Protein AF-A0A957W9S4-F1 (afdb_monomer_lite)

pLDDT: mean 78.07, std 17.8, range [33.91, 98.12]

Foldseek 3Di:
DDPVVLLVVLVVVCVVVPQDQDPDDDDDDPDPDWRWHKSDQDPQQWTKIWTWADDDPPDIDTFKMKTFGPNDDADLVCLQVVQVVVQVVCQVPVPPDPFRKDFDDDDSPQSKTKIKGVPFDADPVNQKTKMWMWMFGPPPHTMIMIGIDIDGD

Radius of gyration: 16.64 Å; chains: 1; bounding box: 40×34×49 Å

Secondary structure (DSSP, 8-state):
--HHHHHHHHHHHHHHH--------SS---STT-EEEEEPPPTTSEEEEEEEE---SS--EEEEEEEEESS----TTTHHHHHHHHHHHHHHH-TTSSS-EEEEEEETTTTEEEEEESSPEE-TTSSEEEEEEEEEE-SSS-EEEEEEEEEE-

Sequence (153 aa):
MNIREQMIEQLNQFAANGPQRVEAGEQDSPEPGYLVGVLSETNEGVGASLDLADYDRFSVALRHLDVFDKQANIEADEVKAFLQKNAETIVEKLTYLEEPLELLELDPTEGVAMMRSNPPMSKADESEVTYWEVLLRTSPHPNVNLTRYHWTA

Structure (mmCIF, N/CA/C/O backbone):
data_AF-A0A957W9S4-F1
#
_entry.id   AF-A0A957W9S4-F1
#
loop_
_atom_site.group_PDB
_atom_site.id
_atom_site.type_symbol
_atom_site.label_atom_id
_atom_site.label_alt_id
_atom_site.label_comp_id
_atom_site.label_asym_id
_atom_site.label_entity_id
_atom_site.label_seq_id
_atom_site.pdbx_PDB_ins_code
_atom_site.Cartn_x
_atom_site.Cartn_y
_atom_site.Cartn_z
_atom_site.occupancy
_atom_site.B_iso_or_equiv
_atom_site.auth_seq_id
_atom_site.auth_comp_id
_atom_site.auth_asym_id
_atom_site.auth_atom_id
_atom_site.pdbx_PDB_model_num
ATOM 1 N N . MET A 1 1 ? 12.430 -6.067 23.192 1.00 55.66 1 MET A N 1
ATOM 2 C CA . MET A 1 1 ? 12.666 -5.832 21.758 1.00 55.66 1 MET A CA 1
ATOM 3 C C . MET A 1 1 ? 11.437 -5.132 21.220 1.00 55.66 1 MET A C 1
ATOM 5 O O . MET A 1 1 ? 10.339 -5.551 21.562 1.00 55.66 1 MET A O 1
ATOM 9 N N . ASN A 1 2 ? 11.611 -4.019 20.519 1.00 70.31 2 ASN A N 1
ATOM 10 C CA . ASN A 1 2 ? 10.511 -3.268 19.909 1.00 70.31 2 ASN A CA 1
ATOM 11 C C . ASN A 1 2 ? 10.026 -4.015 18.643 1.00 70.31 2 ASN A C 1
ATOM 13 O O . ASN A 1 2 ? 10.830 -4.652 17.968 1.00 70.31 2 ASN A O 1
ATOM 17 N N . ILE A 1 3 ? 8.732 -3.937 18.312 1.00 64.00 3 ILE A N 1
ATOM 18 C CA . ILE A 1 3 ? 8.102 -4.595 17.145 1.00 64.00 3 ILE A CA 1
ATOM 19 C C . ILE A 1 3 ? 8.866 -4.357 15.838 1.00 64.00 3 ILE A C 1
ATOM 21 O O . ILE A 1 3 ? 9.096 -5.285 15.070 1.00 64.00 3 ILE A O 1
ATOM 25 N N . ARG A 1 4 ? 9.336 -3.130 15.611 1.00 63.50 4 ARG A N 1
ATOM 26 C CA . ARG A 1 4 ? 10.172 -2.762 14.466 1.00 63.50 4 ARG A CA 1
ATOM 27 C C . ARG A 1 4 ? 11.456 -3.586 14.407 1.00 63.50 4 ARG A C 1
ATOM 29 O O . ARG A 1 4 ? 11.846 -4.016 13.331 1.00 63.50 4 ARG A O 1
ATOM 36 N N . GLU A 1 5 ? 12.124 -3.781 15.541 1.00 65.75 5 GLU A N 1
ATOM 37 C CA . GLU A 1 5 ? 13.362 -4.568 15.611 1.00 65.75 5 GLU A CA 1
ATOM 38 C C . GLU A 1 5 ? 13.078 -6.039 15.298 1.00 65.75 5 GLU A C 1
ATOM 40 O O . GLU A 1 5 ? 13.814 -6.644 14.525 1.00 65.75 5 GLU A O 1
ATOM 45 N N . GLN A 1 6 ? 11.964 -6.574 15.811 1.00 65.38 6 GLN A N 1
ATOM 46 C CA . GLN A 1 6 ? 11.521 -7.939 15.534 1.00 65.38 6 GLN A CA 1
ATOM 47 C C . GLN A 1 6 ? 11.190 -8.152 14.050 1.00 65.38 6 GLN A C 1
ATOM 49 O O . GLN A 1 6 ? 11.641 -9.130 13.458 1.00 65.38 6 GLN A O 1
ATOM 54 N N . MET A 1 7 ? 10.457 -7.225 13.425 1.00 64.06 7 MET A N 1
ATOM 55 C CA . MET A 1 7 ? 10.137 -7.297 11.995 1.00 64.06 7 MET A CA 1
ATOM 56 C C . MET A 1 7 ? 11.391 -7.172 11.124 1.00 64.06 7 MET A C 1
ATOM 58 O O . MET A 1 7 ? 11.544 -7.920 10.162 1.00 64.06 7 MET A O 1
ATOM 62 N N . ILE A 1 8 ? 12.315 -6.265 11.464 1.00 65.88 8 ILE A N 1
ATOM 63 C CA . ILE A 1 8 ? 13.594 -6.128 10.748 1.00 65.88 8 ILE A CA 1
ATOM 64 C C . ILE A 1 8 ? 14.422 -7.410 10.878 1.00 65.88 8 ILE A C 1
ATOM 66 O O . ILE A 1 8 ? 15.014 -7.858 9.900 1.00 65.88 8 ILE A O 1
ATOM 70 N N . GLU A 1 9 ? 14.465 -8.022 12.061 1.00 68.12 9 GLU A N 1
ATOM 71 C CA . GLU A 1 9 ? 15.167 -9.287 12.264 1.00 68.12 9 GLU A CA 1
ATOM 72 C C . GLU A 1 9 ? 14.559 -10.415 11.423 1.00 68.12 9 GLU A C 1
ATOM 74 O O . GLU A 1 9 ? 15.297 -11.147 10.767 1.00 68.12 9 GLU A O 1
ATOM 79 N N . GLN A 1 10 ? 13.231 -10.508 11.353 1.00 66.81 10 GLN A N 1
ATOM 80 C CA . GLN A 1 10 ? 12.545 -11.489 10.510 1.00 66.81 10 GLN A CA 1
ATOM 81 C C . GLN A 1 10 ? 12.783 -11.255 9.018 1.00 66.81 10 GLN A C 1
ATOM 83 O O . GLN A 1 10 ? 13.058 -12.208 8.294 1.00 66.81 10 GLN A O 1
ATOM 88 N N . LEU A 1 11 ? 12.764 -9.999 8.563 1.00 66.69 11 LEU A N 1
ATOM 89 C CA . LEU A 1 11 ? 13.121 -9.633 7.191 1.00 66.69 11 LEU A CA 1
ATOM 90 C C . LEU A 1 11 ? 14.573 -10.003 6.866 1.00 66.69 11 LEU A C 1
ATOM 92 O O . LEU A 1 11 ? 14.850 -10.540 5.797 1.00 66.69 11 LEU A O 1
ATOM 96 N N . ASN A 1 12 ? 15.502 -9.774 7.796 1.00 64.62 12 ASN A N 1
ATOM 97 C CA . ASN A 1 12 ? 16.902 -10.157 7.624 1.00 64.62 12 ASN A CA 1
ATOM 98 C C . ASN A 1 12 ? 17.079 -11.681 7.595 1.00 64.62 12 ASN A C 1
ATOM 100 O O . ASN A 1 12 ? 17.851 -12.191 6.786 1.00 64.62 12 ASN A O 1
ATOM 104 N N . GLN A 1 13 ? 16.357 -12.421 8.441 1.00 66.44 13 GLN A N 1
ATOM 105 C CA . GLN A 1 13 ? 16.358 -13.886 8.423 1.00 66.44 13 GLN A CA 1
ATOM 106 C C . GLN A 1 13 ? 15.756 -14.436 7.126 1.00 66.44 13 GLN A C 1
ATOM 108 O O . GLN A 1 13 ? 16.294 -15.391 6.569 1.00 66.44 13 GLN A O 1
ATOM 113 N N . PHE A 1 14 ? 14.688 -13.818 6.625 1.00 63.66 14 PHE A N 1
ATOM 114 C CA . PHE A 1 14 ? 14.079 -14.135 5.337 1.00 63.66 14 PHE A CA 1
ATOM 115 C C . PHE A 1 14 ? 15.047 -13.873 4.176 1.00 63.66 14 PHE A C 1
ATOM 117 O O . PHE A 1 14 ? 15.238 -14.732 3.320 1.00 63.66 14 PHE A O 1
ATOM 124 N N . ALA A 1 15 ? 15.729 -12.725 4.176 1.00 65.50 15 ALA A N 1
ATOM 125 C CA . ALA A 1 15 ? 16.726 -12.387 3.164 1.00 65.50 15 ALA A CA 1
ATOM 126 C C . ALA A 1 15 ? 17.946 -13.327 3.201 1.00 65.50 15 ALA A C 1
ATOM 128 O O . ALA A 1 15 ? 18.480 -13.688 2.155 1.00 65.50 15 ALA A O 1
ATOM 129 N N . ALA A 1 16 ? 18.387 -13.739 4.395 1.00 64.69 16 ALA A N 1
ATOM 130 C CA . ALA A 1 16 ? 19.557 -14.599 4.566 1.00 64.69 16 ALA A CA 1
ATOM 131 C C . ALA A 1 16 ? 19.287 -16.073 4.225 1.00 64.69 16 ALA A C 1
ATOM 133 O O . ALA A 1 16 ? 20.152 -16.740 3.659 1.00 64.69 16 ALA A O 1
ATOM 134 N N . ASN A 1 17 ? 18.109 -16.590 4.583 1.00 65.31 17 ASN A N 1
ATOM 135 C CA . ASN A 1 17 ? 17.773 -18.010 4.437 1.00 65.31 17 ASN A CA 1
ATOM 136 C C . ASN A 1 17 ? 16.910 -18.306 3.204 1.00 65.31 17 ASN A C 1
ATOM 138 O O . ASN A 1 17 ? 16.648 -19.472 2.903 1.00 65.31 17 ASN A O 1
ATOM 142 N N . GLY A 1 18 ? 16.479 -17.262 2.495 1.00 55.25 18 GLY A N 1
ATOM 143 C CA . GLY A 1 18 ? 15.443 -17.355 1.483 1.00 55.25 18 GLY A CA 1
ATOM 144 C C . GLY A 1 18 ? 14.050 -17.535 2.103 1.00 55.25 18 GLY A C 1
ATOM 145 O O . GLY A 1 18 ? 13.907 -17.770 3.308 1.00 55.25 18 GLY A O 1
ATOM 146 N N . PRO A 1 19 ? 12.999 -17.422 1.283 1.00 53.84 19 PRO A N 1
ATOM 147 C CA . PRO A 1 19 ? 11.631 -17.587 1.738 1.00 53.84 19 PRO A CA 1
ATOM 148 C C . PRO A 1 19 ? 11.405 -18.991 2.298 1.00 53.84 19 PRO A C 1
ATOM 150 O O . PRO A 1 19 ? 11.557 -19.998 1.605 1.00 53.84 19 PRO A O 1
ATOM 153 N N . GLN A 1 20 ? 11.017 -19.063 3.568 1.00 50.81 20 GLN A N 1
ATOM 154 C CA . GLN A 1 20 ? 10.485 -20.294 4.130 1.00 50.81 20 GLN A CA 1
ATOM 155 C C . GLN A 1 20 ? 9.050 -20.451 3.633 1.00 50.81 20 GLN A C 1
ATOM 157 O O . GLN A 1 20 ? 8.249 -19.529 3.767 1.00 50.81 20 GLN A O 1
ATOM 162 N N . ARG A 1 21 ? 8.719 -21.615 3.059 1.00 42.59 21 ARG A N 1
ATOM 163 C CA . ARG A 1 21 ? 7.320 -21.984 2.822 1.00 42.59 21 ARG A CA 1
ATOM 164 C C . ARG A 1 21 ? 6.609 -21.986 4.168 1.00 42.59 21 ARG A C 1
ATOM 166 O O . ARG A 1 21 ? 6.811 -22.898 4.966 1.00 42.59 21 ARG A O 1
ATOM 173 N N . VAL A 1 22 ? 5.792 -20.974 4.408 1.00 43.62 22 VAL A N 1
ATOM 174 C CA . VAL A 1 22 ? 4.797 -21.026 5.469 1.00 43.62 22 VAL A CA 1
ATOM 175 C C . VAL A 1 22 ? 3.640 -21.822 4.880 1.00 43.62 22 VAL A C 1
ATOM 177 O O . VAL A 1 22 ? 3.098 -21.440 3.844 1.00 43.62 22 VAL A O 1
ATOM 180 N N . GLU A 1 23 ? 3.316 -22.979 5.463 1.00 33.91 23 GLU A N 1
ATOM 181 C CA . GLU A 1 23 ? 2.048 -23.636 5.146 1.00 33.91 23 GLU A CA 1
ATOM 182 C C . GLU A 1 23 ? 0.949 -22.650 5.541 1.00 33.91 23 GLU A C 1
ATOM 184 O O . GLU A 1 23 ? 0.753 -22.368 6.724 1.00 33.91 23 GLU A O 1
ATOM 189 N N . ALA A 1 24 ? 0.324 -22.034 4.536 1.00 36.84 24 ALA A N 1
ATOM 190 C CA . ALA A 1 24 ? -0.758 -21.094 4.740 1.00 36.84 24 ALA A CA 1
ATOM 191 C C . ALA A 1 24 ? -1.851 -21.793 5.555 1.00 36.84 24 ALA A C 1
ATOM 193 O O . ALA A 1 24 ? -2.423 -22.794 5.119 1.00 36.84 24 ALA A O 1
ATOM 194 N N . GLY A 1 25 ? -2.141 -21.260 6.742 1.00 36.09 25 GLY A N 1
ATOM 195 C CA . GLY A 1 25 ? -3.461 -21.437 7.324 1.00 36.09 25 GLY A CA 1
ATOM 196 C C . GLY A 1 25 ? -4.461 -20.826 6.347 1.00 36.09 25 GLY A C 1
ATOM 197 O O . GLY A 1 25 ? -4.280 -19.679 5.955 1.00 36.09 25 GLY A O 1
ATOM 198 N N . GLU A 1 26 ? -5.421 -21.643 5.914 1.00 37.00 26 GLU A N 1
ATOM 199 C CA . GLU A 1 26 ? -6.537 -21.354 5.003 1.00 37.00 26 GLU A CA 1
ATOM 200 C C . GLU A 1 26 ? -6.814 -19.859 4.763 1.00 37.00 26 GLU A C 1
ATOM 202 O O . GLU A 1 26 ? -7.628 -19.243 5.447 1.00 37.00 26 GLU A O 1
ATOM 207 N N . GLN A 1 27 ? -6.177 -19.277 3.750 1.00 40.94 27 GLN A N 1
ATOM 208 C CA . GLN A 1 27 ? -6.684 -18.073 3.105 1.00 40.94 27 GLN A CA 1
ATOM 209 C C . GLN A 1 27 ? -6.193 -18.036 1.657 1.00 40.94 27 GLN A C 1
ATOM 211 O O . GLN A 1 27 ? -5.006 -18.224 1.389 1.00 40.94 27 GLN A O 1
ATOM 216 N N . ASP A 1 28 ? -7.164 -17.896 0.752 1.00 39.44 28 ASP A N 1
ATOM 217 C CA . ASP A 1 28 ? -7.090 -17.889 -0.712 1.00 39.44 28 ASP A CA 1
ATOM 218 C C . ASP A 1 28 ? -5.719 -17.481 -1.283 1.00 39.44 28 ASP A C 1
ATOM 220 O O . ASP A 1 28 ? -5.437 -16.308 -1.508 1.00 39.44 28 ASP A O 1
ATOM 224 N N . SER A 1 29 ? -4.853 -18.467 -1.541 1.00 41.09 29 SER A N 1
ATOM 225 C CA . SER A 1 29 ? -3.592 -18.245 -2.255 1.00 41.09 29 SER A CA 1
ATOM 226 C C . SER A 1 29 ? -3.831 -18.275 -3.770 1.00 41.09 29 SER A C 1
ATOM 228 O O . SER A 1 29 ? -4.382 -19.264 -4.270 1.00 41.09 29 SER A O 1
ATOM 230 N N . PRO A 1 30 ? -3.400 -17.251 -4.527 1.00 39.47 30 PRO A N 1
ATOM 231 C CA . PRO A 1 30 ? -3.491 -17.256 -5.979 1.00 39.47 30 PRO A CA 1
ATOM 232 C C . PRO A 1 30 ? -2.376 -18.135 -6.570 1.00 39.47 30 PRO A C 1
ATOM 234 O O . PRO A 1 30 ? -1.206 -17.836 -6.409 1.00 39.47 30 PRO A O 1
ATOM 237 N N . GLU A 1 31 ? -2.768 -19.211 -7.258 1.00 37.78 31 GLU A N 1
ATOM 238 C CA . GLU A 1 31 ? -1.985 -20.069 -8.173 1.00 37.78 31 GLU A CA 1
ATOM 239 C C . GLU A 1 31 ? -0.643 -20.715 -7.702 1.00 37.78 31 GLU A C 1
ATOM 241 O O . GLU A 1 31 ? 0.064 -20.244 -6.817 1.00 37.78 31 GLU A O 1
ATOM 246 N N . PRO A 1 32 ? -0.246 -21.874 -8.269 1.00 36.06 32 PRO A N 1
ATOM 247 C CA . PRO A 1 32 ? 1.004 -22.547 -7.907 1.00 36.06 32 PRO A CA 1
ATOM 248 C C . PRO A 1 32 ? 2.241 -21.857 -8.513 1.00 36.06 32 PRO A C 1
ATOM 250 O O . PRO A 1 32 ? 2.409 -21.832 -9.728 1.00 36.06 32 PRO A O 1
ATOM 253 N N . GLY A 1 33 ? 3.159 -21.378 -7.665 1.00 40.88 33 GLY A N 1
ATOM 254 C CA . GLY A 1 33 ? 4.449 -20.801 -8.093 1.00 40.88 33 GLY A CA 1
ATOM 255 C C . GLY A 1 33 ? 5.034 -19.732 -7.165 1.00 40.88 33 GLY A C 1
ATOM 256 O O . GLY A 1 33 ? 6.201 -19.378 -7.311 1.00 40.88 33 GLY A O 1
ATOM 257 N N . TYR A 1 34 ? 4.247 -19.265 -6.198 1.00 46.44 34 TYR A N 1
ATOM 258 C CA . TYR A 1 34 ? 4.569 -18.129 -5.337 1.00 46.44 34 TYR A CA 1
ATOM 259 C C . TYR A 1 34 ? 5.149 -18.542 -3.983 1.00 46.44 34 TYR A C 1
ATOM 261 O O . TYR A 1 34 ? 4.862 -19.623 -3.455 1.00 46.44 34 TYR A O 1
ATOM 269 N N . LEU A 1 35 ? 5.981 -17.668 -3.418 1.00 50.59 35 LEU A N 1
ATOM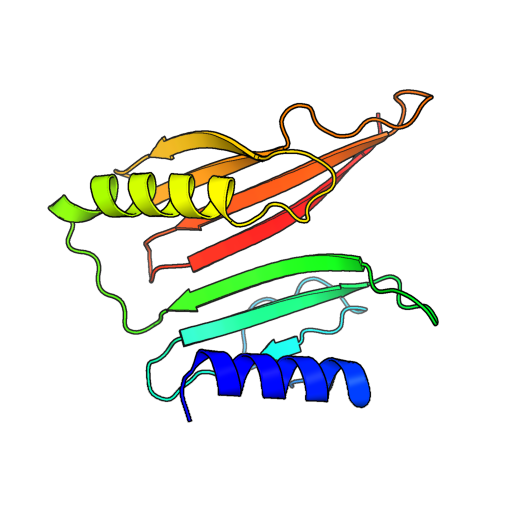 270 C CA . LEU A 1 35 ? 6.520 -17.799 -2.069 1.00 50.59 35 LEU A CA 1
ATOM 271 C C . LEU A 1 35 ? 5.907 -16.714 -1.192 1.00 50.59 35 LEU A C 1
ATOM 273 O O . LEU A 1 35 ? 6.361 -15.575 -1.180 1.00 50.59 35 LEU A O 1
ATOM 277 N N . VAL A 1 36 ? 4.881 -17.115 -0.440 1.00 53.44 36 VAL A N 1
ATOM 278 C CA . VAL A 1 36 ? 4.268 -16.284 0.593 1.00 53.44 36 VAL A CA 1
ATOM 279 C C . VAL A 1 36 ? 5.197 -16.259 1.803 1.00 53.44 36 VAL A C 1
ATOM 281 O O . VAL A 1 36 ? 5.366 -17.264 2.498 1.00 53.44 36 VAL A O 1
ATOM 284 N N . GLY A 1 37 ? 5.819 -15.110 2.052 1.00 53.91 37 GLY A N 1
ATOM 285 C CA . GLY A 1 37 ? 6.484 -14.841 3.321 1.00 53.91 37 GLY A CA 1
ATOM 286 C C . GLY A 1 37 ? 5.464 -14.298 4.313 1.00 53.91 37 GLY A C 1
ATOM 287 O O . GLY A 1 37 ? 4.936 -13.214 4.098 1.00 53.91 37 GLY A O 1
ATOM 288 N N . VAL A 1 38 ? 5.183 -15.017 5.400 1.00 54.53 38 VAL A N 1
ATOM 289 C CA . VAL A 1 38 ? 4.435 -14.452 6.534 1.00 54.53 38 VAL A CA 1
ATOM 290 C C . VAL A 1 38 ? 5.452 -13.950 7.550 1.00 54.53 38 VAL A C 1
ATOM 292 O O . VAL A 1 38 ? 6.164 -14.742 8.169 1.00 54.53 38 VAL A O 1
ATOM 295 N N . LEU A 1 39 ? 5.538 -12.634 7.720 1.00 58.25 39 LEU A N 1
ATOM 296 C CA . LEU A 1 39 ? 6.229 -12.037 8.858 1.00 58.25 39 LEU A CA 1
ATOM 297 C C . LEU A 1 39 ? 5.258 -12.133 10.035 1.00 58.25 39 LEU A C 1
ATOM 299 O O . LEU A 1 39 ? 4.141 -11.618 9.966 1.00 58.25 39 LEU A O 1
ATOM 303 N N . SER A 1 40 ? 5.649 -12.911 11.046 1.00 55.06 40 SER A N 1
ATOM 304 C CA . SER A 1 40 ? 4.747 -13.451 12.065 1.00 55.06 40 SER A CA 1
ATOM 305 C C . SER A 1 40 ? 3.846 -12.392 12.691 1.00 55.06 40 SER A C 1
ATOM 307 O O . SER A 1 40 ? 4.310 -11.300 13.019 1.00 55.06 40 SER A O 1
ATOM 309 N N . GLU A 1 41 ? 2.615 -12.794 12.989 1.00 55.53 41 GLU A N 1
ATOM 310 C CA . GLU A 1 41 ? 1.727 -12.101 13.916 1.00 55.53 41 GLU A CA 1
ATOM 311 C C . GLU A 1 41 ? 2.473 -11.824 15.229 1.00 55.53 41 GLU A C 1
ATOM 313 O O . GLU A 1 41 ? 2.962 -12.739 15.900 1.00 55.53 41 GLU A O 1
ATOM 318 N N . THR A 1 42 ? 2.633 -10.548 15.572 1.00 61.38 42 THR A N 1
ATOM 319 C CA . THR A 1 42 ? 3.099 -10.176 16.906 1.00 61.38 42 THR A CA 1
ATOM 320 C C . THR A 1 42 ? 2.022 -10.560 17.922 1.00 61.38 42 THR A C 1
ATOM 322 O O . THR A 1 42 ? 0.855 -10.746 17.578 1.00 61.38 42 THR A O 1
ATOM 325 N N . ASN A 1 43 ? 2.363 -10.605 19.212 1.00 59.59 43 ASN A N 1
ATOM 326 C CA . ASN A 1 43 ? 1.352 -10.788 20.266 1.00 59.59 43 ASN A CA 1
ATOM 327 C C . ASN A 1 43 ? 0.272 -9.675 20.272 1.00 59.59 43 ASN A C 1
ATOM 329 O O . ASN A 1 43 ? -0.720 -9.785 20.988 1.00 59.59 43 ASN A O 1
ATOM 333 N N . GLU A 1 44 ? 0.470 -8.614 19.487 1.00 65.06 44 GLU A N 1
ATOM 334 C CA . GLU A 1 44 ? -0.416 -7.461 19.330 1.00 65.06 44 GLU A CA 1
ATOM 335 C C . GLU A 1 44 ? -1.288 -7.554 18.061 1.00 65.06 44 GLU A C 1
ATOM 337 O O . GLU A 1 44 ? -1.996 -6.615 17.733 1.00 65.06 44 GLU A O 1
ATOM 342 N N . GLY A 1 45 ? -1.276 -8.683 17.338 1.00 74.94 45 GLY A N 1
ATOM 343 C CA . GLY A 1 45 ? -2.144 -8.902 16.171 1.00 74.94 45 GLY A CA 1
ATOM 344 C C . GLY A 1 45 ? -1.713 -8.168 14.898 1.00 74.94 45 GLY A C 1
ATOM 345 O O . GLY A 1 45 ? -2.425 -8.221 13.893 1.00 74.94 45 GLY A O 1
ATOM 346 N N . VAL A 1 46 ? -0.546 -7.521 14.919 1.00 79.12 46 VAL A N 1
ATOM 347 C CA . VAL A 1 46 ? 0.069 -6.890 13.747 1.00 79.12 46 VAL A CA 1
ATOM 348 C C . VAL A 1 46 ? 0.873 -7.928 12.977 1.00 79.12 46 VAL A C 1
ATOM 350 O O . VAL A 1 46 ? 1.670 -8.661 13.568 1.00 79.12 46 VAL A O 1
ATOM 353 N N . GLY A 1 47 ? 0.701 -7.974 11.661 1.00 78.12 47 GLY A N 1
ATOM 354 C CA . GLY A 1 47 ? 1.445 -8.881 10.795 1.00 78.12 47 GLY A CA 1
ATOM 355 C C . GLY A 1 47 ? 1.581 -8.355 9.374 1.00 78.12 47 GLY A C 1
ATOM 356 O O . GLY A 1 47 ? 0.988 -7.339 9.002 1.00 78.12 47 GLY A O 1
ATOM 357 N N . ALA A 1 48 ? 2.393 -9.053 8.585 1.00 78.38 48 ALA A N 1
ATOM 358 C CA . ALA A 1 48 ? 2.516 -8.783 7.163 1.00 78.38 48 ALA A CA 1
ATOM 359 C C . ALA A 1 48 ? 2.674 -10.079 6.364 1.00 78.38 48 ALA A C 1
ATOM 361 O O . ALA A 1 48 ? 3.367 -11.004 6.797 1.00 78.38 48 ALA A O 1
ATOM 362 N N . SER A 1 49 ? 2.064 -10.124 5.185 1.00 80.19 49 SER A N 1
ATOM 363 C CA . SER A 1 49 ? 2.293 -11.162 4.181 1.00 80.19 49 SER A CA 1
ATOM 364 C C . SER A 1 49 ? 2.805 -10.537 2.898 1.00 80.19 49 SER A C 1
ATOM 366 O O . SER A 1 49 ? 2.387 -9.454 2.512 1.00 80.19 49 SER A O 1
ATOM 368 N N . LEU A 1 50 ? 3.738 -11.209 2.239 1.00 78.75 50 LEU A N 1
ATOM 369 C CA . LEU A 1 50 ? 4.347 -10.721 1.009 1.00 78.75 50 LEU A CA 1
ATOM 370 C C . LEU A 1 50 ? 4.389 -11.817 -0.048 1.00 78.75 50 LEU A C 1
ATOM 372 O O . LEU A 1 50 ? 4.672 -12.971 0.274 1.00 78.75 50 LEU A O 1
ATOM 376 N N . ASP A 1 51 ? 4.133 -11.422 -1.291 1.00 79.12 51 ASP A N 1
ATOM 377 C CA . ASP A 1 51 ? 4.335 -12.226 -2.490 1.00 79.12 51 ASP A CA 1
ATOM 378 C C . ASP A 1 51 ? 5.517 -11.674 -3.284 1.00 79.12 51 ASP A C 1
ATOM 380 O O . ASP A 1 51 ? 5.617 -10.474 -3.569 1.00 79.12 51 ASP A O 1
ATOM 384 N N . LEU A 1 52 ? 6.412 -12.580 -3.645 1.00 78.81 52 LEU A N 1
ATOM 385 C CA . LEU A 1 52 ? 7.671 -12.299 -4.295 1.00 78.81 52 LEU A CA 1
ATOM 386 C C . LEU A 1 52 ? 7.865 -13.222 -5.495 1.00 78.81 52 LEU A C 1
ATOM 388 O O . LEU A 1 52 ? 7.547 -14.411 -5.459 1.00 78.81 52 LEU A O 1
ATOM 392 N N . ALA A 1 53 ? 8.474 -12.678 -6.541 1.00 76.88 53 ALA A N 1
ATOM 393 C CA . ALA A 1 53 ? 8.777 -13.391 -7.770 1.00 76.88 53 ALA A CA 1
ATOM 394 C C . ALA A 1 53 ? 10.144 -12.999 -8.335 1.00 76.88 53 ALA A C 1
ATOM 396 O O . ALA A 1 53 ? 10.822 -12.120 -7.809 1.00 76.88 53 ALA A O 1
ATOM 397 N N . ASP A 1 54 ? 10.533 -13.654 -9.431 1.00 77.31 54 ASP A N 1
ATOM 398 C CA . ASP A 1 54 ? 11.680 -13.258 -10.258 1.00 77.31 54 ASP A CA 1
ATOM 399 C C . ASP A 1 54 ? 12.988 -13.130 -9.455 1.00 77.31 54 ASP A C 1
ATOM 401 O O . ASP A 1 54 ? 13.751 -12.177 -9.586 1.00 77.31 54 ASP A O 1
ATOM 405 N N . TYR A 1 55 ? 13.231 -14.120 -8.592 1.00 77.38 55 TYR A N 1
ATOM 406 C CA . TYR A 1 55 ? 14.436 -14.214 -7.774 1.00 77.38 55 TYR A CA 1
ATOM 407 C C . TYR A 1 55 ? 15.677 -14.385 -8.649 1.00 77.38 55 TYR A C 1
ATOM 409 O O . TYR A 1 55 ? 15.802 -15.365 -9.390 1.00 77.38 55 TYR A O 1
ATOM 417 N N . ASP A 1 56 ? 16.646 -13.498 -8.479 1.00 75.44 56 ASP A N 1
ATOM 418 C CA . ASP A 1 56 ? 17.990 -13.684 -8.997 1.00 75.44 56 ASP A CA 1
ATOM 419 C C . ASP A 1 56 ? 19.041 -13.491 -7.896 1.00 75.44 56 ASP A C 1
ATOM 421 O O . ASP A 1 56 ? 18.754 -13.463 -6.698 1.00 75.44 56 ASP A O 1
ATOM 425 N N . ARG A 1 57 ? 20.314 -13.433 -8.289 1.00 73.00 57 ARG A N 1
ATOM 426 C CA . ARG A 1 57 ? 21.419 -13.276 -7.337 1.00 73.00 57 ARG A CA 1
ATOM 427 C C . ARG A 1 57 ? 21.401 -11.919 -6.616 1.00 73.00 57 ARG A C 1
ATOM 429 O O . ARG A 1 57 ? 22.055 -11.784 -5.583 1.00 73.00 57 ARG A O 1
ATOM 436 N N . PHE A 1 58 ? 20.742 -10.916 -7.183 1.00 73.94 58 PHE A N 1
ATOM 437 C CA . PHE A 1 58 ? 20.839 -9.517 -6.778 1.00 73.94 58 PHE A CA 1
ATOM 438 C C . PHE A 1 58 ? 19.509 -8.924 -6.314 1.00 73.94 58 PHE A C 1
ATOM 440 O O . PHE A 1 58 ? 19.517 -7.896 -5.641 1.00 73.94 58 PHE A O 1
ATOM 447 N N . SER A 1 59 ? 18.388 -9.538 -6.670 1.00 73.38 59 SER A N 1
ATOM 448 C CA . SER A 1 59 ? 17.070 -8.945 -6.550 1.00 73.38 59 SER A CA 1
ATOM 449 C C . SER A 1 59 ? 15.963 -9.991 -6.481 1.00 73.38 59 SER A C 1
ATOM 451 O O . SER A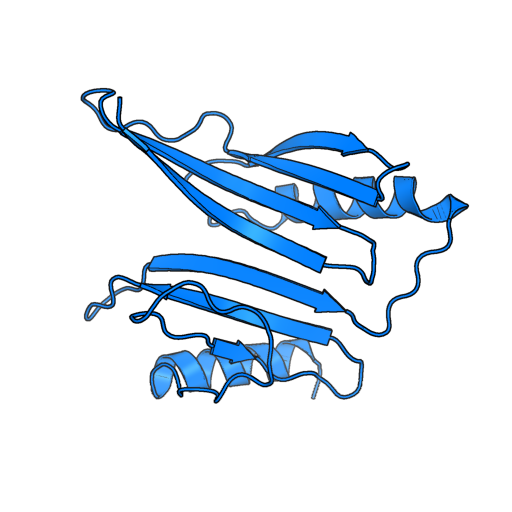 1 59 ? 16.127 -11.169 -6.798 1.00 73.38 59 SER A O 1
ATOM 453 N N . VAL A 1 60 ? 14.818 -9.510 -6.024 1.00 78.00 60 VAL A N 1
ATOM 454 C CA . VAL A 1 60 ? 13.535 -10.190 -6.056 1.00 78.00 60 VAL A CA 1
ATOM 455 C C . VAL A 1 60 ? 12.488 -9.126 -6.359 1.00 78.00 60 VAL A C 1
ATOM 457 O O . VAL A 1 60 ? 12.604 -7.993 -5.884 1.00 78.00 60 VAL A O 1
ATOM 460 N N . ALA A 1 61 ? 11.482 -9.466 -7.152 1.00 79.69 61 ALA A N 1
ATOM 461 C CA . ALA A 1 61 ? 10.368 -8.582 -7.445 1.00 79.69 61 ALA A CA 1
ATOM 462 C C . ALA A 1 61 ? 9.273 -8.763 -6.390 1.00 79.69 61 ALA A C 1
ATOM 464 O O . ALA A 1 61 ? 8.704 -9.846 -6.265 1.00 79.69 61 ALA A O 1
ATOM 465 N N . LEU A 1 62 ? 8.956 -7.701 -5.646 1.00 81.62 62 LEU A N 1
ATOM 466 C CA . LEU A 1 62 ? 7.741 -7.654 -4.833 1.00 81.62 62 LEU A CA 1
ATOM 467 C C . LEU A 1 62 ? 6.535 -7.576 -5.771 1.00 81.62 62 LEU A C 1
ATOM 469 O O . LEU A 1 62 ? 6.465 -6.674 -6.601 1.00 81.62 62 LEU A O 1
ATOM 473 N N . ARG A 1 63 ? 5.591 -8.507 -5.645 1.00 81.25 63 ARG A N 1
ATOM 474 C CA . ARG A 1 63 ? 4.316 -8.457 -6.376 1.00 81.25 63 ARG A CA 1
ATOM 475 C C . ARG A 1 63 ? 3.189 -7.951 -5.499 1.00 81.25 63 ARG A C 1
ATOM 477 O O . ARG A 1 63 ? 2.360 -7.167 -5.962 1.00 81.25 63 ARG A O 1
ATOM 484 N N . HIS A 1 64 ? 3.203 -8.379 -4.242 1.00 81.38 64 HIS A N 1
ATOM 485 C CA . HIS A 1 64 ? 2.156 -8.091 -3.281 1.00 81.38 64 HIS A CA 1
ATOM 486 C C . HIS A 1 64 ? 2.738 -7.900 -1.886 1.00 81.38 64 HIS A C 1
ATOM 488 O O . HIS A 1 64 ? 3.633 -8.641 -1.480 1.00 81.38 64 HIS A O 1
ATOM 494 N N . LEU A 1 65 ? 2.202 -6.947 -1.136 1.00 84.62 65 LEU A N 1
ATOM 495 C CA . LEU A 1 65 ? 2.444 -6.806 0.294 1.00 84.62 65 LEU A CA 1
ATOM 496 C C . LEU A 1 65 ? 1.126 -6.471 0.982 1.00 84.62 65 LEU A C 1
ATOM 498 O O . LEU A 1 65 ? 0.536 -5.434 0.700 1.00 84.62 65 LEU A O 1
ATOM 502 N N . ASP A 1 66 ? 0.731 -7.306 1.928 1.00 84.00 66 ASP A N 1
ATOM 503 C CA . ASP A 1 66 ? -0.312 -7.019 2.897 1.00 84.00 66 ASP A CA 1
ATOM 504 C C . ASP A 1 66 ? 0.311 -6.689 4.242 1.00 84.00 66 ASP A C 1
ATOM 506 O O . ASP A 1 66 ? 1.164 -7.419 4.747 1.00 84.00 66 ASP A O 1
ATOM 510 N N . VAL A 1 67 ? -0.176 -5.625 4.863 1.00 84.88 67 VAL A N 1
ATOM 511 C CA . VAL A 1 67 ? 0.088 -5.294 6.261 1.00 84.88 67 VAL A CA 1
ATOM 512 C C . VAL A 1 67 ? -1.250 -5.187 6.961 1.00 84.88 67 VAL A C 1
ATOM 514 O O . VAL A 1 67 ? -2.149 -4.520 6.459 1.00 84.88 67 VAL A O 1
ATOM 517 N N . PHE A 1 68 ? -1.402 -5.832 8.109 1.00 83.25 68 PHE A N 1
ATOM 518 C CA . PHE A 1 68 ? -2.662 -5.841 8.844 1.00 83.25 68 PHE A CA 1
ATOM 519 C C . PHE A 1 68 ? -2.446 -5.663 10.342 1.00 83.25 68 PHE A C 1
ATOM 521 O O . PHE A 1 68 ? -1.401 -6.024 10.884 1.00 83.25 68 PHE A O 1
ATOM 528 N N . ASP A 1 69 ? -3.478 -5.151 11.002 1.00 85.62 69 ASP A N 1
ATOM 529 C CA . ASP A 1 69 ? -3.594 -5.104 12.455 1.00 85.62 69 ASP A CA 1
ATOM 530 C C . ASP A 1 69 ? -4.946 -5.699 12.862 1.00 85.62 69 ASP A C 1
ATOM 532 O O . ASP A 1 69 ? -5.982 -5.058 12.719 1.00 85.62 69 ASP A O 1
ATOM 536 N N . LYS A 1 70 ? -4.941 -6.944 13.352 1.00 81.00 70 LYS A N 1
ATOM 537 C CA . LYS A 1 70 ? -6.158 -7.681 13.737 1.00 81.00 70 LYS A CA 1
ATOM 538 C C . LYS A 1 70 ? -6.801 -7.172 15.030 1.00 81.00 70 LYS A C 1
ATOM 540 O O . LYS A 1 70 ? -7.930 -7.554 15.329 1.00 81.00 70 LYS A O 1
ATOM 545 N N . GLN A 1 71 ? -6.083 -6.386 15.833 1.00 82.44 71 GLN A N 1
ATOM 546 C CA . GLN A 1 71 ? -6.582 -5.874 17.113 1.00 82.44 71 GLN A CA 1
ATOM 547 C C . GLN A 1 71 ? -7.058 -4.426 17.009 1.00 82.44 71 GLN A C 1
ATOM 549 O O . GLN A 1 71 ? -7.825 -3.979 17.865 1.00 82.44 71 GLN A O 1
ATOM 554 N N . ALA A 1 72 ? -6.643 -3.699 15.969 1.00 84.81 72 ALA A N 1
ATOM 555 C CA . ALA A 1 72 ? -7.115 -2.350 15.730 1.00 84.81 72 ALA A CA 1
ATOM 556 C C . ALA A 1 72 ? -8.630 -2.324 15.489 1.00 84.81 72 ALA A C 1
ATOM 558 O O . ALA A 1 72 ? -9.164 -2.939 14.563 1.00 84.81 72 ALA A O 1
ATOM 559 N N . ASN A 1 73 ? -9.310 -1.546 16.328 1.00 85.56 73 ASN A N 1
ATOM 560 C CA . ASN A 1 73 ? -10.710 -1.197 16.170 1.00 85.56 73 ASN A CA 1
ATOM 561 C C . ASN A 1 73 ? -10.797 0.289 15.830 1.00 85.56 73 ASN A C 1
ATOM 563 O O . ASN A 1 73 ? -10.262 1.118 16.566 1.00 85.56 73 ASN A O 1
ATOM 567 N N . ILE A 1 74 ? -11.443 0.612 14.714 1.00 89.25 74 ILE A N 1
ATOM 568 C CA . ILE A 1 74 ? -11.661 1.994 14.287 1.00 89.25 74 ILE A CA 1
ATOM 569 C C . ILE A 1 74 ? -13.134 2.303 14.494 1.00 89.25 74 ILE A C 1
ATOM 571 O O . ILE A 1 74 ? -13.996 1.657 13.897 1.00 89.25 74 ILE A O 1
ATOM 575 N N . GLU A 1 75 ? -13.415 3.301 15.323 1.00 91.00 75 GLU A N 1
ATOM 576 C CA . GLU A 1 75 ? -14.780 3.759 15.547 1.00 91.00 75 GLU A CA 1
ATOM 577 C C . GLU A 1 75 ? -15.343 4.415 14.277 1.00 91.00 75 GLU A C 1
ATOM 579 O O . GLU A 1 75 ? -14.622 5.029 13.484 1.00 91.00 75 GLU A O 1
ATOM 584 N N . ALA A 1 76 ? -16.652 4.279 14.056 1.00 88.69 76 ALA A N 1
ATOM 585 C CA . ALA A 1 76 ? -17.293 4.672 12.799 1.00 88.69 76 ALA A CA 1
ATOM 586 C C . ALA A 1 76 ? -17.104 6.162 12.446 1.00 88.69 76 ALA A C 1
ATOM 588 O O . ALA A 1 76 ? -17.005 6.519 11.272 1.00 88.69 76 ALA A O 1
ATOM 589 N N . ASP A 1 77 ? -17.040 7.040 13.446 1.00 93.31 77 ASP A N 1
ATOM 590 C CA . ASP A 1 77 ? -16.811 8.477 13.285 1.00 93.31 77 ASP A CA 1
ATOM 591 C C . ASP A 1 77 ? -15.335 8.842 13.043 1.00 93.31 77 ASP A C 1
ATOM 593 O O . ASP A 1 77 ? -15.041 9.932 12.542 1.00 93.31 77 ASP A O 1
ATOM 597 N N . GLU A 1 78 ? -14.407 7.920 13.303 1.00 94.56 78 GLU A N 1
ATOM 598 C CA . GLU A 1 78 ? -12.968 8.101 13.105 1.00 94.56 78 GLU A CA 1
ATOM 599 C C . GLU A 1 78 ? -12.476 7.598 11.740 1.00 94.56 78 GLU A C 1
ATOM 601 O O . GLU A 1 78 ? -11.413 8.027 11.283 1.00 94.56 78 GLU A O 1
ATOM 606 N N . VAL A 1 79 ? -13.256 6.756 11.046 1.00 94.81 79 VAL A N 1
ATOM 607 C CA . VAL A 1 79 ? -12.874 6.105 9.773 1.00 94.81 79 VAL A CA 1
ATOM 608 C C . VAL A 1 79 ? -12.305 7.095 8.761 1.00 94.81 79 VAL A C 1
ATOM 610 O O . VAL A 1 79 ? -11.220 6.881 8.223 1.00 94.81 79 VAL A O 1
ATOM 613 N N . LYS A 1 80 ? -12.982 8.225 8.528 1.00 96.62 80 LYS A N 1
ATOM 614 C CA . LYS A 1 80 ? -12.513 9.231 7.562 1.00 96.62 80 LYS A CA 1
ATOM 615 C C . LYS A 1 80 ? -11.148 9.808 7.944 1.00 96.62 80 LYS A C 1
ATOM 617 O O . LYS A 1 80 ? -10.276 9.945 7.087 1.00 96.62 80 LYS A O 1
ATOM 622 N N . ALA A 1 81 ? -10.980 10.183 9.211 1.00 96.25 81 ALA A N 1
ATOM 623 C CA . ALA A 1 81 ? -9.742 10.783 9.699 1.00 96.25 81 ALA A CA 1
ATOM 624 C C . ALA A 1 81 ? -8.593 9.768 9.675 1.00 96.25 81 ALA A C 1
ATOM 626 O O . ALA A 1 81 ? -7.477 10.109 9.281 1.00 96.25 81 ALA A O 1
ATOM 627 N N . PHE A 1 82 ? -8.886 8.517 10.038 1.00 95.06 82 PHE A N 1
ATOM 628 C CA . PHE A 1 82 ? -7.951 7.407 9.950 1.00 95.06 82 PHE A CA 1
ATOM 629 C C . PHE A 1 82 ? -7.480 7.185 8.509 1.00 95.06 82 PHE A C 1
ATOM 631 O O . PHE A 1 82 ? -6.274 7.185 8.261 1.00 95.06 82 PHE A O 1
ATOM 638 N N . LEU A 1 83 ? -8.410 7.031 7.562 1.00 97.00 83 LEU A N 1
ATOM 639 C CA . LEU A 1 83 ? -8.095 6.766 6.159 1.00 97.00 83 LEU A CA 1
ATOM 640 C C . LEU A 1 83 ? -7.250 7.888 5.549 1.00 97.00 83 LEU A C 1
ATOM 642 O O . LEU A 1 83 ? -6.207 7.614 4.963 1.00 97.00 83 LEU A O 1
ATOM 646 N N . GLN A 1 84 ? -7.655 9.146 5.747 1.00 97.81 84 GLN A N 1
ATOM 647 C CA . GLN A 1 84 ? -6.938 10.303 5.210 1.00 97.81 84 GLN A CA 1
ATOM 648 C C . GLN A 1 84 ? -5.500 10.369 5.740 1.00 97.81 84 GLN A C 1
ATOM 650 O O . GLN A 1 84 ? -4.550 10.435 4.964 1.00 97.81 84 GLN A O 1
ATOM 655 N N . LYS A 1 85 ? -5.332 10.303 7.067 1.00 97.00 85 LYS A N 1
ATOM 656 C CA . LYS A 1 85 ? -4.017 10.413 7.711 1.00 97.00 85 LYS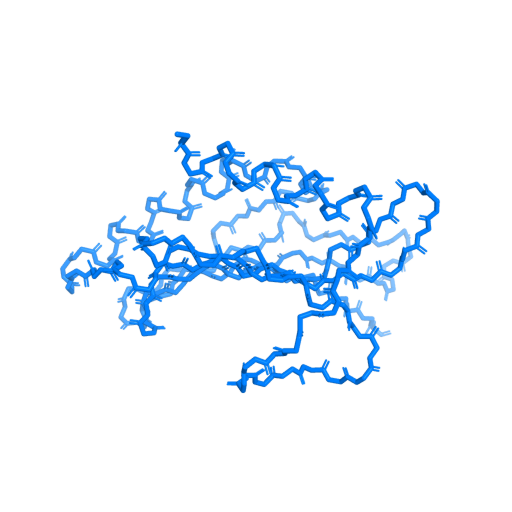 A CA 1
ATOM 657 C C . LYS A 1 85 ? -3.077 9.285 7.287 1.00 97.00 85 LYS A C 1
ATOM 659 O O . LYS A 1 85 ? -1.890 9.520 7.057 1.00 97.00 85 LYS A O 1
ATOM 664 N N . ASN A 1 86 ? -3.584 8.055 7.222 1.00 95.31 86 ASN A N 1
ATOM 665 C CA . ASN A 1 86 ? -2.766 6.911 6.836 1.00 95.31 86 ASN A CA 1
ATOM 666 C C . ASN A 1 86 ? -2.438 6.933 5.342 1.00 95.31 86 ASN A C 1
ATOM 668 O O . ASN A 1 86 ? -1.296 6.654 5.000 1.00 95.31 86 ASN A O 1
ATOM 672 N N . ALA A 1 87 ? -3.363 7.340 4.469 1.00 96.50 87 ALA A N 1
ATOM 673 C CA . ALA A 1 87 ? -3.070 7.519 3.049 1.00 96.50 87 ALA A CA 1
ATOM 674 C C . ALA A 1 87 ? -1.969 8.569 2.815 1.00 96.50 87 ALA A C 1
ATOM 676 O O . ALA A 1 87 ? -1.005 8.304 2.099 1.00 96.50 87 ALA A O 1
ATOM 677 N N . GLU A 1 88 ? -2.052 9.725 3.481 1.00 95.69 88 GLU A N 1
ATOM 678 C CA . GLU A 1 88 ? -1.000 10.753 3.440 1.00 95.69 88 GLU A CA 1
ATOM 679 C C . GLU A 1 88 ? 0.344 10.211 3.938 1.00 95.69 88 GLU A C 1
ATOM 681 O O . GLU A 1 88 ? 1.376 10.417 3.302 1.00 95.69 88 GLU A O 1
ATOM 686 N N . THR A 1 89 ? 0.330 9.463 5.045 1.00 94.94 89 THR A N 1
ATOM 687 C CA . THR A 1 89 ? 1.539 8.845 5.606 1.00 94.94 89 THR A CA 1
ATOM 688 C C . THR A 1 89 ? 2.145 7.825 4.642 1.00 94.94 89 THR A C 1
ATOM 690 O O . THR A 1 89 ? 3.361 7.797 4.472 1.00 94.94 89 THR A O 1
ATOM 693 N N . ILE A 1 90 ? 1.324 6.993 3.996 1.00 94.06 90 ILE A N 1
ATOM 694 C CA . ILE A 1 90 ? 1.777 6.008 3.008 1.00 94.06 90 ILE A CA 1
ATOM 695 C C . ILE A 1 90 ? 2.446 6.723 1.836 1.00 94.06 90 ILE A C 1
ATOM 697 O O . ILE A 1 90 ? 3.577 6.387 1.500 1.00 94.06 90 ILE A O 1
ATOM 701 N N . VAL A 1 91 ? 1.798 7.742 1.267 1.00 94.00 91 VAL A N 1
ATOM 702 C CA . VAL A 1 91 ? 2.358 8.533 0.160 1.00 94.00 91 VAL A CA 1
ATOM 703 C C . VAL A 1 91 ? 3.677 9.205 0.565 1.00 94.00 91 VAL A C 1
ATOM 705 O O . VAL A 1 91 ? 4.635 9.189 -0.202 1.00 94.00 91 VAL A O 1
ATOM 708 N N . GLU A 1 92 ? 3.769 9.750 1.781 1.00 92.56 92 GLU A N 1
ATOM 709 C CA . GLU A 1 92 ? 4.983 10.414 2.273 1.00 92.56 92 GLU A CA 1
ATOM 710 C C . GLU A 1 92 ? 6.137 9.434 2.551 1.00 92.56 92 GLU A C 1
ATOM 712 O O . GLU A 1 92 ? 7.307 9.785 2.387 1.00 92.56 92 GLU A O 1
ATOM 717 N N . LYS A 1 93 ? 5.837 8.221 3.034 1.00 91.75 93 LYS A N 1
ATOM 718 C CA . LYS A 1 93 ? 6.854 7.270 3.516 1.00 91.75 93 LYS A CA 1
ATOM 719 C C . LYS A 1 93 ? 7.245 6.207 2.501 1.00 91.75 93 LYS A C 1
ATOM 721 O O . LYS A 1 93 ? 8.360 5.692 2.590 1.00 91.75 93 LYS A O 1
ATOM 726 N N . LEU A 1 94 ? 6.379 5.872 1.550 1.00 89.50 94 LEU A N 1
ATOM 727 C CA . LEU A 1 94 ? 6.638 4.842 0.547 1.00 89.50 94 LEU A CA 1
ATOM 728 C C . LEU A 1 94 ? 7.398 5.425 -0.658 1.00 89.50 94 LEU A C 1
ATOM 730 O O . LEU A 1 94 ? 6.932 5.407 -1.790 1.00 89.50 94 LEU A O 1
ATOM 734 N N . THR A 1 95 ? 8.595 5.957 -0.399 1.00 85.06 95 THR A N 1
ATOM 735 C CA . THR A 1 95 ? 9.408 6.717 -1.372 1.00 85.06 95 THR A CA 1
ATOM 736 C C . THR A 1 95 ? 10.369 5.868 -2.204 1.00 85.06 95 THR A C 1
ATOM 738 O O . THR A 1 95 ? 11.117 6.403 -3.018 1.00 85.06 95 THR A O 1
ATOM 741 N N . TYR A 1 96 ? 10.382 4.552 -1.988 1.00 83.31 96 TYR A N 1
ATOM 742 C CA . TYR A 1 96 ? 11.280 3.616 -2.672 1.00 83.31 96 TYR A CA 1
ATOM 743 C C . TYR A 1 96 ? 10.689 3.031 -3.961 1.00 83.31 96 TYR A C 1
ATOM 745 O O . TYR A 1 96 ? 11.375 2.275 -4.645 1.00 83.31 96 TYR A O 1
ATOM 753 N N . LEU A 1 97 ? 9.427 3.341 -4.274 1.00 87.31 97 LEU A N 1
ATOM 754 C CA . LEU A 1 97 ? 8.813 2.961 -5.544 1.00 87.31 97 LEU A CA 1
ATOM 755 C C . LEU A 1 97 ? 9.391 3.819 -6.671 1.00 87.31 97 LEU A C 1
ATOM 757 O O . LEU A 1 97 ? 9.712 4.990 -6.465 1.00 87.31 97 LEU A O 1
ATOM 761 N N . GLU A 1 98 ? 9.521 3.236 -7.861 1.00 85.31 98 GLU A N 1
ATOM 762 C CA . GLU A 1 98 ? 10.024 3.960 -9.033 1.00 85.31 98 GLU A CA 1
ATOM 763 C C . GLU A 1 98 ? 9.068 5.085 -9.457 1.00 85.31 98 GLU A C 1
ATOM 765 O O . GLU A 1 98 ? 9.514 6.142 -9.905 1.00 85.31 98 GLU A O 1
ATOM 770 N N . GLU A 1 99 ? 7.762 4.886 -9.268 1.00 88.75 99 GLU A N 1
ATOM 771 C CA . GLU A 1 99 ? 6.731 5.886 -9.521 1.00 88.75 99 GLU A CA 1
ATOM 772 C C . GLU A 1 99 ? 6.170 6.483 -8.224 1.00 88.75 99 GLU A C 1
ATOM 774 O O . GLU A 1 99 ? 5.874 5.742 -7.280 1.00 88.75 99 GLU A O 1
ATOM 779 N N . PRO A 1 100 ? 5.935 7.808 -8.177 1.00 90.94 100 PRO A N 1
ATOM 780 C CA . PRO A 1 100 ? 5.283 8.434 -7.035 1.00 90.94 100 PRO A CA 1
ATOM 781 C C . PRO A 1 100 ? 3.827 7.973 -6.920 1.00 90.94 100 PRO A C 1
ATOM 783 O O . PRO A 1 100 ? 3.141 7.785 -7.926 1.00 90.94 100 PRO A O 1
ATOM 786 N N . LEU A 1 101 ? 3.348 7.821 -5.685 1.00 94.69 101 LEU A N 1
ATOM 787 C CA . LEU A 1 101 ? 1.948 7.527 -5.388 1.00 94.69 101 LEU A CA 1
ATOM 788 C C . LEU A 1 101 ? 1.156 8.812 -5.163 1.00 94.69 101 LEU A C 1
ATOM 790 O O . LEU A 1 101 ? 1.637 9.748 -4.528 1.00 94.69 101 LEU A O 1
ATOM 794 N N . GLU A 1 102 ? -0.100 8.808 -5.591 1.00 95.50 102 GLU A N 1
ATOM 795 C CA . GLU A 1 102 ? -1.075 9.844 -5.262 1.00 95.50 102 GLU A CA 1
ATOM 796 C C . GLU A 1 102 ? -2.356 9.217 -4.712 1.00 95.50 102 GLU A C 1
ATOM 798 O O . GLU A 1 102 ? -2.751 8.124 -5.122 1.00 95.50 102 GLU A O 1
ATOM 803 N N . LEU A 1 103 ? -3.019 9.915 -3.784 1.00 96.69 103 LEU A N 1
ATOM 804 C CA . LEU A 1 103 ? -4.345 9.536 -3.297 1.00 96.69 103 LEU A CA 1
ATOM 805 C C . LEU A 1 103 ? -5.377 9.776 -4.405 1.00 96.69 103 LEU A C 1
ATOM 807 O O . LEU A 1 103 ? -5.631 10.919 -4.780 1.00 96.69 103 LEU A O 1
ATOM 811 N N . LEU A 1 104 ? -5.971 8.694 -4.904 1.00 96.19 104 LEU A N 1
ATOM 812 C CA . LEU A 1 104 ? -6.941 8.719 -5.996 1.00 96.19 104 LEU A CA 1
ATOM 813 C C . LEU A 1 104 ? -8.383 8.715 -5.477 1.00 96.19 104 LEU A C 1
ATOM 815 O O . LEU A 1 104 ? -9.227 9.440 -5.998 1.00 96.19 104 LEU A O 1
ATOM 819 N N . GLU A 1 105 ? -8.661 7.916 -4.446 1.00 97.31 105 GLU A N 1
ATOM 820 C CA . GLU A 1 105 ? -10.008 7.747 -3.898 1.00 97.31 105 GLU A CA 1
ATOM 821 C C . GLU A 1 105 ? -9.985 7.659 -2.370 1.00 97.31 105 GLU A C 1
ATOM 823 O O . GLU A 1 105 ? -9.106 7.030 -1.782 1.00 97.31 105 GLU A O 1
ATOM 828 N N . LEU A 1 106 ? -10.978 8.281 -1.734 1.00 97.69 106 LEU A N 1
ATOM 829 C CA . LEU A 1 106 ? -11.242 8.200 -0.302 1.00 97.69 106 LEU A CA 1
ATOM 830 C C . LEU A 1 106 ? -12.747 8.001 -0.110 1.00 97.69 106 LEU A C 1
ATOM 832 O O . LEU A 1 106 ? -13.514 8.957 -0.245 1.00 97.69 106 LEU A O 1
ATOM 836 N N . ASP A 1 107 ? -13.152 6.786 0.250 1.00 97.12 107 ASP A N 1
ATOM 837 C CA . ASP A 1 107 ? -14.532 6.439 0.581 1.00 97.12 107 ASP A CA 1
ATOM 838 C C . ASP A 1 107 ? -14.633 5.977 2.046 1.00 97.12 107 ASP A C 1
ATOM 840 O O . ASP A 1 107 ? -14.413 4.806 2.368 1.00 97.12 107 ASP A O 1
ATOM 844 N N . PRO A 1 108 ? -14.986 6.884 2.975 1.00 94.69 108 PRO A N 1
ATOM 845 C CA . PRO A 1 108 ? -15.179 6.530 4.376 1.00 94.69 108 PRO A CA 1
ATOM 846 C C . PRO A 1 108 ? -16.394 5.636 4.633 1.00 94.69 108 PRO A C 1
ATOM 848 O O . PRO A 1 108 ? -16.468 5.042 5.704 1.00 94.69 108 PRO A O 1
ATOM 851 N N . THR A 1 109 ? -17.351 5.570 3.704 1.00 94.50 109 THR A N 1
ATOM 852 C CA . THR A 1 109 ? -18.565 4.758 3.866 1.00 94.50 109 THR A CA 1
ATOM 853 C C . THR A 1 109 ? -18.242 3.287 3.646 1.00 94.50 109 THR A C 1
ATOM 855 O O . THR A 1 109 ? -18.667 2.441 4.427 1.00 94.50 109 THR A O 1
ATOM 858 N N . GLU A 1 110 ? -17.423 3.004 2.635 1.00 94.50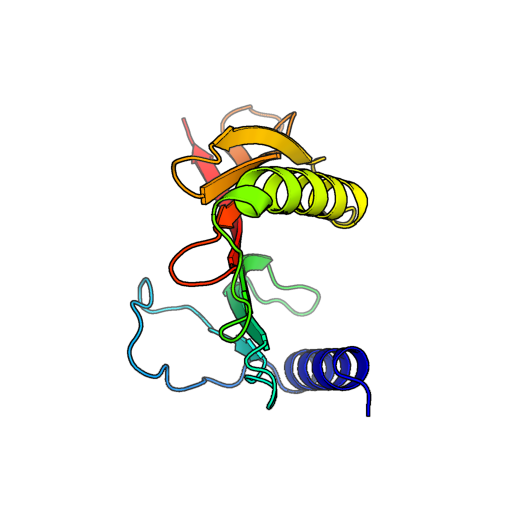 110 GLU A N 1
ATOM 859 C CA . GLU A 1 110 ? -16.900 1.663 2.355 1.00 94.50 110 GLU A CA 1
ATOM 860 C C . GLU A 1 110 ? -15.633 1.339 3.170 1.00 94.50 110 GLU A C 1
ATOM 862 O O . GLU A 1 110 ? -15.156 0.204 3.177 1.00 94.50 110 GLU A O 1
ATOM 867 N N . GLY A 1 111 ? -15.080 2.325 3.886 1.00 95.62 111 GLY A N 1
ATOM 868 C CA . GLY A 1 111 ? -13.888 2.156 4.713 1.00 95.62 111 GLY A CA 1
ATOM 869 C C . GLY A 1 111 ? -12.612 1.982 3.889 1.00 95.62 111 GLY A C 1
ATOM 870 O O . GLY A 1 111 ? -11.739 1.206 4.278 1.00 95.62 111 GLY A O 1
ATOM 871 N N . VAL A 1 112 ? -12.513 2.668 2.746 1.00 96.88 112 VAL A N 1
ATOM 872 C CA . VAL A 1 112 ? -11.453 2.475 1.748 1.00 96.88 112 VAL A CA 1
ATOM 873 C C . VAL A 1 112 ? -10.737 3.784 1.406 1.00 96.88 112 VAL A C 1
ATOM 875 O O . VAL A 1 112 ? -11.362 4.825 1.209 1.00 96.88 112 VAL A O 1
ATOM 878 N N . ALA A 1 113 ? -9.413 3.722 1.267 1.00 97.94 113 ALA A N 1
ATOM 879 C CA . ALA A 1 113 ? -8.624 4.718 0.548 1.00 97.94 113 ALA A CA 1
ATOM 880 C C . ALA A 1 113 ? -7.740 4.027 -0.493 1.00 97.94 113 ALA A C 1
ATOM 882 O O . ALA A 1 113 ? -7.059 3.050 -0.179 1.00 97.94 113 ALA A O 1
ATOM 883 N N . MET A 1 114 ? -7.725 4.545 -1.719 1.00 98.12 114 MET A N 1
ATOM 884 C CA . MET A 1 114 ? -6.921 4.015 -2.817 1.00 98.12 114 MET A CA 1
ATOM 885 C C . MET A 1 114 ? -5.885 5.044 -3.249 1.00 98.12 114 MET A C 1
ATOM 887 O O . MET A 1 114 ? -6.220 6.180 -3.589 1.00 98.12 114 MET A O 1
ATOM 891 N N . MET A 1 115 ? -4.627 4.623 -3.288 1.00 97.56 115 MET A N 1
ATOM 892 C CA . MET A 1 115 ? -3.527 5.381 -3.867 1.00 97.56 115 MET A CA 1
ATOM 893 C C . MET A 1 115 ? -2.990 4.638 -5.085 1.00 97.56 115 MET A C 1
ATOM 895 O O . MET A 1 115 ? -2.989 3.409 -5.117 1.00 97.56 115 MET A O 1
ATOM 899 N N . ARG A 1 116 ? -2.524 5.366 -6.094 1.00 96.25 116 ARG A N 1
ATOM 900 C CA . ARG A 1 116 ? -1.991 4.768 -7.323 1.00 96.25 116 ARG A CA 1
ATOM 901 C C . ARG A 1 116 ? -0.774 5.534 -7.813 1.00 96.25 116 ARG A C 1
ATOM 903 O O . ARG A 1 116 ? -0.674 6.736 -7.575 1.00 96.25 116 ARG A O 1
ATOM 910 N N . SER A 1 117 ? 0.129 4.847 -8.510 1.00 94.62 117 SER A N 1
ATOM 911 C CA . SER A 1 117 ? 1.215 5.506 -9.232 1.00 94.62 117 SER A CA 1
ATOM 912 C C . SER A 1 117 ? 0.661 6.540 -10.208 1.00 94.62 117 SER A C 1
ATOM 914 O O . SER A 1 117 ? -0.164 6.202 -11.062 1.00 94.62 117 SER A O 1
ATOM 916 N N . ASN A 1 118 ? 1.127 7.782 -10.101 1.00 90.38 118 ASN A N 1
ATOM 917 C CA . ASN A 1 118 ? 0.766 8.843 -11.030 1.00 90.38 118 ASN A CA 1
ATOM 918 C C . ASN A 1 118 ? 1.964 9.780 -11.291 1.00 90.38 118 ASN A C 1
ATOM 920 O O . ASN A 1 118 ? 2.370 10.504 -10.385 1.00 90.38 118 ASN A O 1
ATOM 924 N N . PRO A 1 119 ? 2.529 9.807 -12.513 1.00 89.50 119 PRO A N 1
ATOM 925 C CA . PRO A 1 119 ? 2.137 8.996 -13.667 1.00 89.50 119 PRO A CA 1
ATOM 926 C C . PRO A 1 119 ? 2.496 7.506 -13.484 1.00 89.50 119 PRO A C 1
ATOM 928 O O . PRO A 1 119 ? 3.427 7.189 -12.741 1.00 89.50 119 PRO A O 1
ATOM 931 N N . PRO A 1 120 ? 1.790 6.581 -14.163 1.00 88.56 120 PRO A N 1
ATOM 932 C CA . PRO A 1 120 ? 2.223 5.189 -14.248 1.00 88.56 120 PRO A CA 1
ATOM 933 C C . PRO A 1 120 ? 3.519 5.077 -15.069 1.00 88.56 120 PRO A C 1
ATOM 935 O O . PRO A 1 120 ? 3.807 5.929 -15.917 1.00 88.56 120 PRO A O 1
ATOM 938 N N . MET A 1 121 ? 4.287 4.007 -14.871 1.00 84.75 121 MET A N 1
ATOM 939 C CA . MET A 1 121 ? 5.473 3.739 -15.679 1.00 84.75 121 MET A CA 1
ATOM 940 C C . MET A 1 121 ? 5.071 3.126 -17.016 1.00 84.75 121 MET A C 1
ATOM 942 O O . MET A 1 121 ? 4.380 2.110 -17.076 1.00 84.75 121 MET A O 1
ATOM 946 N N . SER A 1 122 ? 5.549 3.731 -18.096 1.00 82.06 122 SER A N 1
ATOM 947 C CA . SER A 1 122 ? 5.420 3.215 -19.458 1.00 82.06 122 SER A CA 1
ATOM 948 C C . SER A 1 122 ? 6.795 2.814 -19.983 1.00 82.06 122 SER A C 1
ATOM 950 O O . SER A 1 122 ? 7.786 3.520 -19.770 1.00 82.06 122 SER A O 1
ATOM 952 N N . LYS A 1 123 ? 6.879 1.666 -20.666 1.00 71.75 123 LYS A N 1
ATOM 953 C CA . LYS A 1 123 ? 8.080 1.330 -21.443 1.00 71.75 123 LYS A CA 1
ATOM 954 C C . LYS A 1 123 ? 8.156 2.200 -22.698 1.00 71.75 123 LYS A C 1
ATOM 956 O O . LYS A 1 123 ? 7.155 2.729 -23.168 1.00 71.75 123 LYS A O 1
ATOM 961 N N . ALA A 1 124 ? 9.367 2.341 -23.238 1.00 59.53 124 ALA A N 1
ATOM 962 C CA . ALA A 1 124 ? 9.699 3.256 -24.335 1.00 59.53 124 ALA A CA 1
ATOM 963 C C . ALA A 1 124 ? 8.918 3.031 -25.650 1.00 59.53 124 ALA A C 1
ATOM 965 O O . ALA A 1 124 ? 8.993 3.873 -26.541 1.00 59.53 124 ALA A O 1
ATOM 966 N N . ASP A 1 125 ? 8.198 1.915 -25.784 1.00 66.50 125 ASP A N 1
ATOM 967 C CA . ASP A 1 125 ? 7.337 1.587 -26.923 1.00 66.50 125 ASP A CA 1
ATOM 968 C C . ASP A 1 125 ? 5.829 1.702 -26.620 1.00 66.50 125 ASP A C 1
ATOM 970 O O . ASP A 1 125 ? 5.020 1.351 -27.475 1.00 66.50 125 ASP A O 1
ATOM 974 N N . GLU A 1 126 ? 5.454 2.179 -25.423 1.00 67.81 126 GLU A N 1
ATOM 975 C CA . GLU A 1 126 ? 4.075 2.315 -24.917 1.00 67.81 126 GLU A CA 1
ATOM 976 C C . GLU A 1 126 ? 3.239 1.017 -24.955 1.00 67.81 126 GLU A C 1
ATOM 978 O O . GLU A 1 126 ? 2.033 1.045 -24.718 1.00 67.81 126 GLU A O 1
ATOM 983 N N . SER A 1 127 ? 3.869 -0.136 -25.205 1.00 79.81 127 SER A N 1
ATOM 984 C CA . SER A 1 127 ? 3.188 -1.434 -25.299 1.00 79.81 127 SER A CA 1
ATOM 985 C C . SER A 1 127 ? 2.868 -2.043 -23.932 1.00 79.81 127 SER A C 1
ATOM 987 O O . SER A 1 127 ? 2.008 -2.918 -23.818 1.00 79.81 127 SER A O 1
ATOM 989 N N . GL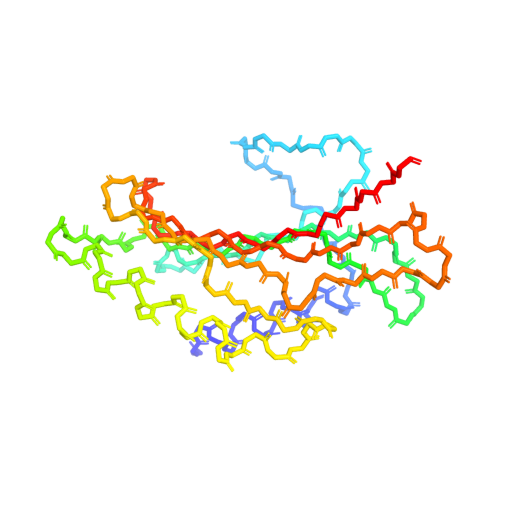U A 1 128 ? 3.550 -1.562 -22.890 1.00 85.88 128 GLU A N 1
ATOM 990 C CA . GLU A 1 128 ? 3.391 -2.007 -21.512 1.00 85.88 128 GLU A CA 1
ATOM 991 C C . GLU A 1 128 ? 3.286 -0.802 -20.572 1.00 85.88 128 GLU A C 1
ATOM 993 O O . GLU A 1 128 ? 4.175 0.059 -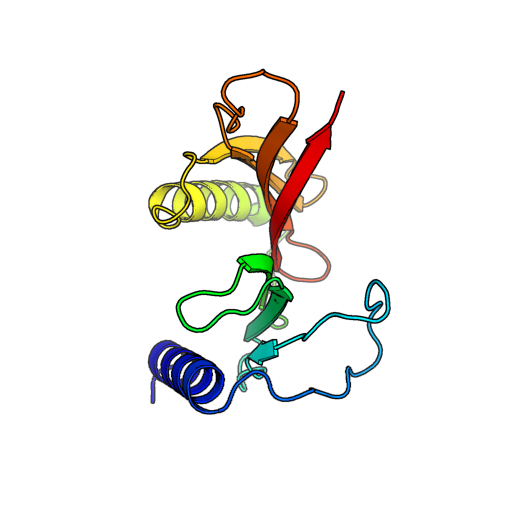20.523 1.00 85.88 128 GLU A O 1
ATOM 998 N N . VAL A 1 129 ? 2.201 -0.775 -19.797 1.00 87.25 129 VAL A N 1
ATOM 999 C CA . VAL A 1 129 ? 1.994 0.155 -18.687 1.00 87.25 129 VAL A CA 1
ATOM 1000 C C . VAL A 1 129 ? 2.040 -0.636 -17.394 1.00 87.25 129 VAL A C 1
ATOM 1002 O O . VAL A 1 129 ? 1.353 -1.644 -17.233 1.00 87.25 129 VAL A O 1
ATOM 1005 N N . THR A 1 130 ? 2.828 -0.151 -16.448 1.00 89.25 130 THR A N 1
ATOM 1006 C CA . THR A 1 130 ? 2.949 -0.739 -15.120 1.00 89.25 130 THR A CA 1
ATOM 1007 C C . THR A 1 130 ? 2.694 0.323 -14.064 1.00 89.25 130 THR A C 1
ATOM 1009 O O . THR A 1 130 ? 3.044 1.489 -14.248 1.00 89.25 130 THR A O 1
ATOM 1012 N N . TYR A 1 131 ? 2.019 -0.053 -12.984 1.00 91.69 131 TYR A N 1
ATOM 1013 C CA . TYR A 1 131 ? 1.726 0.865 -11.887 1.00 91.69 131 TYR A CA 1
ATOM 1014 C C . TYR A 1 131 ? 1.565 0.115 -10.574 1.00 91.69 131 TYR A C 1
ATOM 1016 O O . TYR A 1 131 ? 1.150 -1.045 -10.546 1.00 91.69 131 TYR A O 1
ATOM 1024 N N . TRP A 1 132 ? 1.880 0.794 -9.479 1.00 94.31 132 TRP A N 1
ATOM 1025 C CA . TRP A 1 132 ? 1.519 0.353 -8.143 1.00 94.31 132 TRP A CA 1
ATOM 1026 C C . TRP A 1 132 ? 0.138 0.871 -7.773 1.00 94.31 132 TRP A C 1
ATOM 1028 O O . TRP A 1 132 ? -0.224 2.010 -8.076 1.00 94.31 132 TRP A O 1
ATOM 1038 N N . GLU A 1 133 ? -0.610 0.041 -7.069 1.00 95.81 133 GLU A N 1
ATOM 1039 C CA . GLU A 1 133 ? -1.804 0.439 -6.340 1.00 95.81 133 GLU A CA 1
ATOM 1040 C C . GLU A 1 133 ? -1.595 0.109 -4.872 1.00 95.81 133 GLU A C 1
ATOM 1042 O O . GLU A 1 133 ? -1.113 -0.976 -4.538 1.00 95.81 133 GLU A O 1
ATOM 1047 N N . VAL A 1 134 ? -1.967 1.046 -4.010 1.00 96.44 134 VAL A N 1
ATOM 1048 C CA . VAL A 1 134 ? -2.098 0.803 -2.584 1.00 96.44 134 VAL A CA 1
ATOM 1049 C C . VAL A 1 134 ? -3.562 0.927 -2.208 1.00 96.44 134 VAL A C 1
ATOM 1051 O O . VAL A 1 134 ? -4.210 1.923 -2.529 1.00 96.44 134 VAL A O 1
ATOM 1054 N N . LEU A 1 135 ? -4.074 -0.065 -1.497 1.00 97.31 135 LEU A N 1
ATOM 1055 C CA . LEU A 1 135 ? -5.438 -0.096 -1.011 1.00 97.31 135 LEU A CA 1
ATOM 1056 C C . LEU A 1 135 ? -5.434 -0.212 0.508 1.00 97.31 135 LEU A C 1
ATOM 1058 O O . LEU A 1 135 ? -5.034 -1.230 1.062 1.00 97.31 135 LEU A O 1
ATOM 1062 N N . LEU A 1 136 ? -5.880 0.843 1.179 1.00 96.56 136 LEU A N 1
ATOM 1063 C CA . LEU A 1 136 ? -6.094 0.862 2.619 1.00 96.56 136 LEU A CA 1
ATOM 1064 C C . LEU A 1 136 ? -7.566 0.553 2.897 1.00 96.56 136 LEU A C 1
ATOM 1066 O O . LEU A 1 136 ? -8.447 1.236 2.377 1.00 96.56 136 LEU A O 1
ATOM 1070 N N . ARG A 1 137 ? -7.829 -0.447 3.735 1.00 96.06 137 ARG A N 1
ATOM 1071 C CA . ARG A 1 137 ? -9.166 -0.850 4.187 1.00 96.06 137 ARG A CA 1
ATOM 1072 C C . ARG A 1 137 ? -9.248 -0.795 5.705 1.00 96.06 137 ARG A C 1
ATOM 1074 O O . ARG A 1 137 ? -8.246 -1.027 6.373 1.00 96.06 137 ARG A O 1
ATOM 1081 N N . THR A 1 138 ? -10.429 -0.528 6.254 1.00 92.75 138 THR A N 1
ATOM 1082 C CA . THR A 1 138 ? -10.683 -0.576 7.708 1.00 92.75 138 THR A CA 1
ATOM 1083 C C . THR A 1 138 ? -11.478 -1.803 8.159 1.00 92.75 138 THR A C 1
ATOM 1085 O O . THR A 1 138 ? -11.527 -2.073 9.356 1.00 92.75 138 THR A O 1
ATOM 1088 N N . SER A 1 139 ? -12.083 -2.553 7.229 1.00 86.94 139 SER A N 1
ATOM 1089 C CA . SER A 1 139 ? -12.954 -3.704 7.508 1.00 86.94 139 SER A CA 1
ATOM 1090 C C . SER A 1 139 ? -12.444 -4.983 6.821 1.00 86.94 139 SER A C 1
ATOM 1092 O O . SER A 1 139 ? -12.052 -4.909 5.652 1.00 86.94 139 SER A O 1
ATOM 1094 N N . PRO A 1 140 ? -12.457 -6.158 7.489 1.00 81.44 140 PRO A N 1
ATOM 1095 C CA . PRO A 1 140 ? -12.901 -6.390 8.874 1.00 81.44 140 PRO A CA 1
ATOM 1096 C C . PRO A 1 140 ? -11.954 -5.802 9.930 1.00 81.44 140 PRO A C 1
ATOM 1098 O O . PRO A 1 140 ? -12.379 -5.556 11.054 1.00 81.44 140 PRO A O 1
ATOM 1101 N N . HIS A 1 141 ? -10.705 -5.543 9.546 1.00 86.50 141 HIS A N 1
ATOM 1102 C CA . HIS A 1 141 ? -9.685 -4.872 10.341 1.00 86.50 141 HIS A CA 1
ATOM 1103 C C . HIS A 1 141 ? -8.849 -3.965 9.429 1.00 86.50 141 HIS A C 1
ATOM 1105 O O . HIS A 1 141 ? -8.873 -4.153 8.206 1.00 86.50 141 HIS A O 1
ATOM 1111 N N . PRO A 1 142 ? -8.082 -3.015 9.987 1.00 90.44 142 PRO A N 1
ATOM 1112 C CA . PRO A 1 142 ? -7.162 -2.202 9.212 1.00 90.44 142 PRO A CA 1
ATOM 1113 C C . PRO A 1 142 ? -6.147 -3.051 8.451 1.00 90.44 142 PRO A C 1
ATOM 1115 O O . PRO A 1 142 ? -5.396 -3.833 9.038 1.00 90.44 142 PRO A O 1
ATOM 1118 N N . ASN A 1 143 ? -6.125 -2.876 7.136 1.00 91.75 143 ASN A N 1
ATOM 1119 C CA . ASN A 1 143 ? -5.205 -3.555 6.240 1.00 91.75 143 ASN A CA 1
ATOM 1120 C C . ASN A 1 143 ? -4.748 -2.605 5.131 1.00 91.75 143 ASN A C 1
ATOM 1122 O O . ASN A 1 143 ? -5.537 -1.817 4.613 1.00 91.75 143 ASN A O 1
ATOM 1126 N N . VAL A 1 144 ? -3.470 -2.689 4.779 1.00 93.50 144 VAL A N 1
ATOM 1127 C CA . VAL A 1 144 ? -2.880 -2.028 3.619 1.00 93.50 144 VAL A CA 1
ATOM 1128 C C . VAL A 1 144 ? -2.404 -3.103 2.666 1.00 93.50 144 VAL A C 1
ATOM 1130 O O . VAL A 1 144 ? -1.560 -3.914 3.038 1.00 93.50 144 VAL A O 1
ATOM 1133 N N . ASN A 1 145 ? -2.895 -3.044 1.438 1.00 93.00 145 ASN A N 1
ATOM 1134 C CA . ASN A 1 145 ? -2.426 -3.864 0.343 1.00 93.00 145 ASN A CA 1
ATOM 1135 C C . ASN A 1 145 ? -1.624 -3.027 -0.653 1.00 93.00 145 ASN A C 1
ATOM 1137 O O . ASN A 1 145 ? -2.104 -1.982 -1.071 1.00 93.00 145 ASN A O 1
ATOM 1141 N N . LEU A 1 146 ? -0.444 -3.481 -1.062 1.00 93.44 146 LEU A N 1
ATOM 1142 C CA . LEU A 1 146 ? 0.334 -2.923 -2.168 1.00 93.44 146 LEU A CA 1
ATOM 1143 C C . LEU A 1 146 ? 0.443 -3.982 -3.263 1.00 93.44 146 LEU A C 1
ATOM 1145 O O . LEU A 1 146 ? 0.984 -5.056 -3.011 1.00 93.44 146 LEU A O 1
ATOM 1149 N N . THR A 1 147 ? -0.009 -3.662 -4.474 1.00 91.62 147 THR A N 1
ATOM 1150 C CA . THR A 1 147 ? 0.013 -4.578 -5.624 1.00 91.62 147 THR A CA 1
ATOM 1151 C C . THR A 1 147 ? 0.629 -3.914 -6.851 1.00 91.62 147 THR A C 1
ATOM 1153 O O . THR A 1 147 ? 0.335 -2.753 -7.155 1.00 91.62 147 THR A O 1
ATOM 1156 N N . ARG A 1 148 ? 1.476 -4.657 -7.579 1.00 90.81 148 ARG A N 1
ATOM 1157 C CA . ARG A 1 148 ? 1.989 -4.248 -8.895 1.00 90.81 148 ARG A CA 1
ATOM 1158 C C . ARG A 1 148 ? 1.076 -4.756 -10.006 1.00 90.81 148 ARG A C 1
ATOM 1160 O O . ARG A 1 148 ? 0.885 -5.960 -10.149 1.00 90.81 148 ARG A O 1
ATOM 1167 N N . TYR A 1 149 ? 0.586 -3.849 -10.843 1.00 88.62 149 TYR A N 1
ATOM 1168 C CA . TYR A 1 149 ? -0.180 -4.188 -12.037 1.00 88.62 149 TYR A CA 1
ATOM 1169 C C . TYR A 1 149 ? 0.669 -4.048 -13.298 1.00 88.62 149 TYR A C 1
ATOM 1171 O O . TYR A 1 149 ? 1.460 -3.113 -13.434 1.00 88.62 149 TYR A O 1
ATOM 1179 N N . HIS A 1 150 ? 0.448 -4.970 -14.233 1.00 88.44 150 HIS A N 1
ATOM 1180 C CA . HIS A 1 150 ? 1.012 -4.957 -15.578 1.00 88.44 150 HIS A CA 1
ATOM 1181 C C . HIS A 1 150 ? -0.132 -4.989 -16.584 1.00 88.44 150 HIS A C 1
ATOM 1183 O O . HIS A 1 150 ? -0.970 -5.891 -16.553 1.00 88.44 150 HIS A O 1
ATOM 1189 N N . TRP A 1 151 ? -0.170 -4.007 -17.474 1.00 85.44 151 TRP A N 1
ATOM 1190 C CA . TRP A 1 151 ? -1.147 -3.923 -18.546 1.00 85.44 151 TRP A CA 1
ATOM 1191 C C . TRP A 1 151 ? -0.428 -3.879 -19.890 1.00 85.44 151 TRP A C 1
ATOM 1193 O O . TRP A 1 151 ? 0.494 -3.089 -20.083 1.00 85.44 151 TRP A O 1
ATOM 1203 N N . THR A 1 152 ? -0.855 -4.744 -20.806 1.00 82.88 152 THR A N 1
ATOM 1204 C CA . THR A 1 152 ? -0.372 -4.804 -22.190 1.00 82.88 152 THR A CA 1
ATOM 1205 C C . THR A 1 152 ? -1.555 -4.567 -23.121 1.00 82.88 152 THR A C 1
ATOM 1207 O O . THR A 1 152 ? -2.643 -5.097 -22.876 1.00 82.88 152 THR A O 1
ATOM 1210 N N . ALA A 1 153 ? -1.352 -3.712 -24.124 1.00 64.88 153 ALA A N 1
ATOM 1211 C CA . ALA A 1 153 ? -2.364 -3.345 -25.116 1.00 64.88 153 ALA A CA 1
ATOM 1212 C C . ALA A 1 153 ? -2.387 -4.308 -26.312 1.00 64.88 153 ALA A C 1
ATOM 1214 O O . ALA A 1 153 ? -1.305 -4.808 -26.698 1.00 64.88 153 ALA A O 1
#